Protein AF-A0A0Q1ASJ8-F1 (afdb_monomer_lite)

Sequence (118 aa):
MESNVPVEQTPADLYRRDIDRAFSNTSAAASLVISDLANRNCVNRGRFVQFYENFAVLFFNTCVLKEMYETETGLMDAIELWLHSPFKDNDKERARTGINLFRKWAEALGSKGVHNLE

Foldseek 3Di:
DDDPDPDPQDPLNVLLVVLQVLLVQLVVLLVQQVVCCVPPVAGDVVSLVSNLVSLVVNCVSPCPDPQNVVPVVVLNVQNVCLNPPDDDVHSSVSSVSSSVSSVVVVVSCCVVVSHDDD

Radius of gyration: 16.66 Å; chains: 1; bounding box: 65×20×36 Å

Structure (mmCIF, N/CA/C/O backbone):
data_AF-A0A0Q1ASJ8-F1
#
_entry.id   AF-A0A0Q1ASJ8-F1
#
loop_
_atom_site.group_PDB
_atom_site.id
_atom_site.type_symbol
_atom_site.label_atom_id
_atom_site.label_alt_id
_atom_site.label_comp_id
_atom_site.label_asym_id
_atom_site.label_entity_id
_atom_site.label_seq_id
_atom_site.pdbx_PDB_ins_code
_atom_site.Cartn_x
_atom_site.Cartn_y
_atom_site.Cartn_z
_atom_site.occupancy
_atom_site.B_iso_or_equiv
_atom_site.auth_seq_id
_atom_site.auth_comp_id
_atom_site.auth_asym_id
_atom_site.auth_atom_id
_atom_site.pdbx_PDB_model_num
ATOM 1 N N . MET A 1 1 ? -47.808 -0.207 -4.505 1.00 39.81 1 MET A N 1
ATOM 2 C CA . MET A 1 1 ? -46.728 0.756 -4.794 1.00 39.81 1 MET A CA 1
ATOM 3 C C . MET A 1 1 ? -45.710 0.594 -3.684 1.00 39.81 1 MET A C 1
ATOM 5 O O . MET A 1 1 ? -45.934 1.101 -2.595 1.00 39.81 1 MET A O 1
ATOM 9 N N . GLU A 1 2 ? -44.690 -0.231 -3.911 1.00 42.22 2 GLU A N 1
ATOM 10 C CA . GLU A 1 2 ? -43.586 -0.392 -2.962 1.00 42.22 2 GLU A CA 1
ATOM 11 C C . GLU A 1 2 ? -42.706 0.851 -3.056 1.00 42.22 2 GLU A C 1
ATOM 13 O O . GLU A 1 2 ? -42.242 1.231 -4.131 1.00 42.22 2 GLU A O 1
ATOM 18 N N . SER A 1 3 ? -42.584 1.547 -1.932 1.00 42.34 3 SER A N 1
ATOM 19 C CA . SER A 1 3 ? -41.788 2.758 -1.824 1.00 42.34 3 SER A CA 1
ATOM 20 C C . SER A 1 3 ? -40.311 2.363 -1.853 1.00 42.34 3 SER A C 1
ATOM 22 O O . SER A 1 3 ? -39.792 1.848 -0.866 1.00 42.34 3 SER A O 1
ATOM 24 N N . ASN A 1 4 ? -39.635 2.591 -2.982 1.00 50.31 4 ASN A N 1
ATOM 25 C CA . ASN A 1 4 ? -38.173 2.589 -3.058 1.00 50.31 4 ASN A CA 1
ATOM 26 C C . ASN A 1 4 ? -37.656 3.844 -2.343 1.00 50.31 4 ASN A C 1
ATOM 28 O O . ASN A 1 4 ? -37.309 4.838 -2.980 1.00 50.31 4 ASN A O 1
ATOM 32 N N . VAL A 1 5 ? -37.655 3.822 -1.010 1.00 51.94 5 VAL A N 1
ATOM 33 C CA . VAL A 1 5 ? -36.949 4.835 -0.225 1.00 51.94 5 VAL A CA 1
ATOM 34 C C . VAL A 1 5 ? -35.456 4.525 -0.362 1.00 51.94 5 VAL A C 1
ATOM 36 O O . VAL A 1 5 ? -35.046 3.417 -0.009 1.00 51.94 5 VAL A O 1
ATOM 39 N N . PRO A 1 6 ? -34.634 5.445 -0.899 1.00 53.31 6 PRO A N 1
ATOM 40 C CA . PRO A 1 6 ? -33.192 5.262 -0.906 1.00 53.31 6 PRO A CA 1
ATOM 41 C C . PRO A 1 6 ? -32.744 5.143 0.548 1.00 53.31 6 PRO A C 1
ATOM 43 O O . PRO A 1 6 ? -32.992 6.049 1.339 1.00 53.31 6 PRO A O 1
ATOM 46 N N . VAL A 1 7 ? -32.134 4.015 0.909 1.00 60.44 7 VAL A N 1
ATOM 47 C CA . VAL A 1 7 ? -31.529 3.841 2.232 1.00 60.44 7 VAL A CA 1
ATOM 48 C C . VAL A 1 7 ? -30.521 4.974 2.418 1.00 60.44 7 VAL A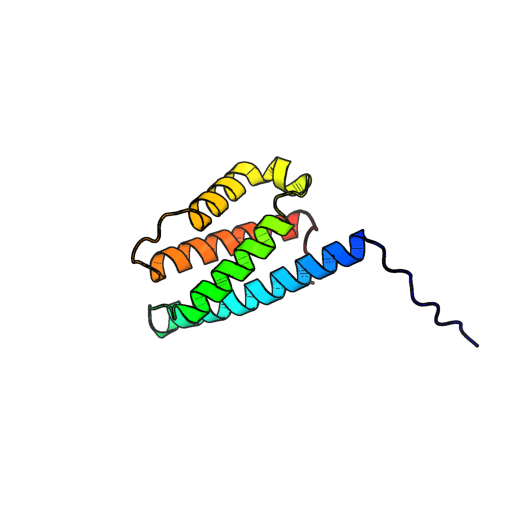 C 1
ATOM 50 O O . VAL A 1 7 ? -29.582 5.096 1.625 1.00 60.44 7 VAL A O 1
ATOM 53 N N . GLU A 1 8 ? -30.754 5.837 3.409 1.00 53.75 8 GLU A N 1
ATOM 54 C CA . GLU A 1 8 ? -29.836 6.921 3.752 1.00 53.75 8 GLU A CA 1
ATOM 55 C C . GLU A 1 8 ? -28.476 6.310 4.095 1.00 53.75 8 GLU A C 1
ATOM 57 O O . GLU A 1 8 ? -28.337 5.539 5.043 1.00 53.75 8 GLU A O 1
ATOM 62 N N . GLN A 1 9 ? -27.478 6.608 3.265 1.00 47.53 9 GLN A N 1
ATOM 63 C CA . GLN A 1 9 ? -26.111 6.151 3.476 1.00 47.53 9 GLN A CA 1
ATOM 64 C C . GLN A 1 9 ? -25.564 6.839 4.720 1.00 47.53 9 GLN A C 1
ATOM 66 O O . GLN A 1 9 ? -25.573 8.070 4.803 1.00 47.53 9 GLN A O 1
ATOM 71 N N . THR A 1 10 ? -25.073 6.061 5.682 1.00 48.38 10 THR A N 1
ATOM 72 C CA . THR A 1 10 ? -24.444 6.650 6.861 1.00 48.38 10 THR A CA 1
ATOM 73 C C . THR A 1 10 ? -23.022 7.117 6.516 1.00 48.38 10 THR A C 1
ATOM 75 O O . THR A 1 10 ? -22.381 6.560 5.619 1.00 48.38 10 THR A O 1
ATOM 78 N N . PRO A 1 11 ? -22.471 8.123 7.217 1.00 56.62 11 PRO A N 1
ATOM 79 C CA . PRO A 1 11 ? -21.091 8.570 7.006 1.00 56.62 11 PRO A CA 1
ATOM 80 C C . PRO A 1 11 ? -20.043 7.450 7.133 1.00 56.62 11 PRO A C 1
ATOM 82 O O . PRO A 1 11 ? -19.024 7.483 6.447 1.00 56.62 11 PRO A O 1
ATOM 85 N N . ALA A 1 12 ? -20.308 6.438 7.966 1.00 61.53 12 ALA A N 1
ATOM 86 C CA . ALA A 1 12 ? -19.451 5.263 8.109 1.00 61.53 12 ALA A CA 1
ATOM 87 C C . ALA A 1 12 ? -19.425 4.397 6.832 1.00 61.53 12 ALA A C 1
ATOM 89 O O . ALA A 1 12 ? -18.365 3.913 6.436 1.00 61.53 12 ALA A O 1
ATOM 90 N N . ASP A 1 13 ? -20.563 4.263 6.141 1.00 60.06 13 ASP A N 1
ATOM 91 C CA . ASP A 1 13 ? -20.663 3.515 4.880 1.00 60.06 13 ASP A CA 1
ATOM 92 C C . ASP A 1 13 ? -19.927 4.218 3.734 1.00 60.06 13 ASP A C 1
ATOM 94 O O . ASP A 1 13 ? -19.310 3.569 2.886 1.00 60.06 13 ASP A O 1
ATOM 98 N N . LEU A 1 14 ? -19.973 5.554 3.713 1.00 56.62 14 LEU A N 1
ATOM 99 C CA . LEU A 1 14 ? -19.221 6.367 2.754 1.00 56.62 14 LEU A CA 1
ATOM 100 C C . LEU A 1 14 ? -17.711 6.173 2.940 1.00 56.62 14 LEU A C 1
ATOM 102 O O . LEU A 1 14 ? -16.998 5.926 1.969 1.00 56.62 14 LEU A O 1
ATOM 106 N N . TYR A 1 15 ? -17.247 6.185 4.190 1.00 75.00 15 TYR A N 1
ATOM 107 C CA . TYR A 1 15 ? -15.837 5.998 4.522 1.00 75.00 15 TYR A CA 1
ATOM 108 C C . TYR A 1 15 ? -15.314 4.612 4.120 1.00 75.00 15 TYR A C 1
ATOM 110 O O . TYR A 1 15 ? -14.240 4.489 3.530 1.00 75.00 15 TYR A O 1
ATOM 118 N N . ARG A 1 16 ? -16.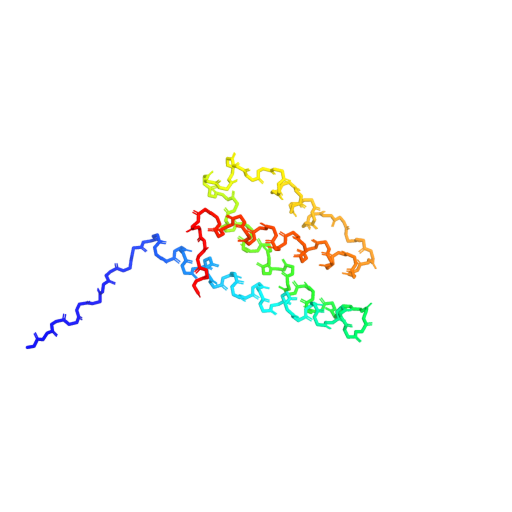110 3.562 4.352 1.00 79.88 16 ARG A N 1
ATOM 119 C CA . ARG A 1 16 ? -15.768 2.197 3.933 1.00 79.88 16 ARG A CA 1
ATOM 120 C C . ARG A 1 16 ? -15.655 2.067 2.414 1.00 79.88 16 ARG A C 1
ATOM 122 O O . ARG A 1 16 ? -14.670 1.526 1.922 1.00 79.88 16 ARG A O 1
ATOM 129 N N . ARG A 1 17 ? -16.603 2.628 1.6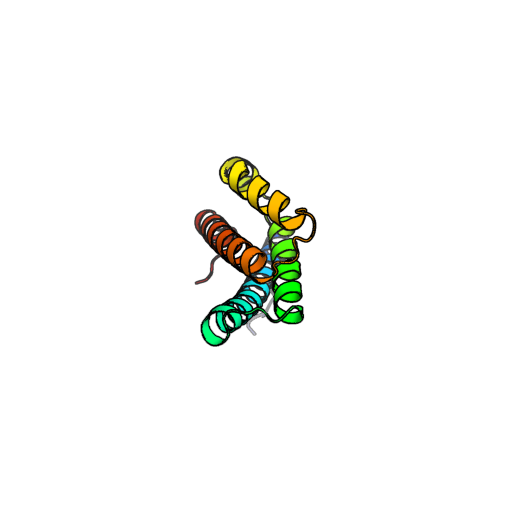55 1.00 83.00 17 ARG A N 1
ATOM 130 C CA . ARG A 1 17 ? -16.538 2.631 0.180 1.00 83.00 17 ARG A CA 1
ATOM 131 C C . ARG A 1 17 ? -15.299 3.340 -0.352 1.00 83.00 17 ARG A C 1
ATOM 133 O O . ARG A 1 17 ? -14.723 2.903 -1.348 1.00 83.00 17 ARG A O 1
ATOM 140 N N . ASP A 1 18 ? -14.892 4.429 0.291 1.00 85.56 18 ASP A N 1
ATOM 141 C CA . ASP A 1 18 ? -13.691 5.162 -0.095 1.00 85.56 18 ASP A CA 1
ATOM 142 C C . ASP A 1 18 ? -12.419 4.339 0.154 1.00 85.56 18 ASP A C 1
ATOM 144 O O . ASP A 1 18 ? -11.533 4.325 -0.708 1.00 85.56 18 ASP A O 1
ATOM 148 N N . ILE A 1 19 ? -12.359 3.600 1.270 1.00 89.31 19 ILE A N 1
ATOM 149 C CA . ILE A 1 19 ? -11.289 2.635 1.566 1.00 89.31 19 ILE A CA 1
ATOM 150 C C . ILE A 1 19 ? -11.278 1.505 0.534 1.00 89.31 19 ILE A C 1
ATOM 152 O O . ILE A 1 19 ? -10.234 1.246 -0.061 1.00 89.31 19 ILE A O 1
ATOM 156 N N . ASP A 1 20 ? -12.422 0.878 0.258 1.00 89.62 20 ASP A N 1
ATOM 157 C CA . ASP A 1 20 ? -12.532 -0.236 -0.695 1.00 89.62 20 ASP A CA 1
ATOM 158 C C . ASP A 1 20 ? -12.119 0.192 -2.114 1.00 89.62 20 ASP A C 1
ATOM 160 O O . ASP A 1 20 ? -11.418 -0.530 -2.837 1.00 89.62 20 ASP A O 1
ATOM 164 N N . ARG A 1 21 ? -12.496 1.412 -2.515 1.00 90.44 21 ARG A N 1
ATOM 165 C CA . ARG A 1 21 ? -12.080 2.014 -3.787 1.00 90.44 21 ARG A CA 1
ATOM 166 C C . ARG A 1 21 ? -10.577 2.286 -3.813 1.00 90.44 21 ARG A C 1
ATOM 168 O O . ARG A 1 21 ? -9.922 1.966 -4.806 1.00 90.44 21 ARG A O 1
ATOM 175 N N . ALA A 1 22 ? -10.020 2.868 -2.749 1.00 91.69 22 ALA A N 1
ATOM 176 C CA . ALA A 1 22 ? -8.581 3.104 -2.643 1.00 91.69 22 ALA A CA 1
ATOM 177 C C . ALA A 1 22 ? -7.800 1.781 -2.693 1.00 91.69 22 ALA A C 1
ATOM 179 O O . ALA A 1 22 ? -6.803 1.678 -3.411 1.00 91.69 22 ALA A O 1
ATOM 180 N N . PHE A 1 23 ? -8.293 0.745 -2.015 1.00 94.69 23 PHE A N 1
ATOM 181 C CA . PHE A 1 23 ? -7.729 -0.598 -2.045 1.00 94.69 23 PHE A CA 1
ATOM 182 C C . PHE A 1 23 ? -7.744 -1.198 -3.453 1.00 94.69 23 PHE A C 1
ATOM 184 O O . PHE A 1 23 ? -6.715 -1.680 -3.933 1.00 94.69 23 PHE A O 1
ATOM 191 N N . SER A 1 24 ? -8.884 -1.124 -4.144 1.00 94.25 24 SER A N 1
ATOM 192 C CA . SER A 1 24 ? -9.044 -1.638 -5.510 1.00 94.25 24 SER A CA 1
ATOM 193 C C . SER A 1 24 ? -8.079 -0.957 -6.485 1.00 94.25 24 SER A C 1
ATOM 195 O O . SER A 1 24 ? -7.367 -1.624 -7.240 1.00 94.25 24 SER A O 1
ATOM 197 N N . ASN A 1 25 ? -7.976 0.374 -6.413 1.00 95.19 25 ASN A N 1
ATOM 198 C CA . ASN A 1 25 ? -7.051 1.159 -7.234 1.00 95.19 25 ASN A CA 1
ATOM 199 C C . ASN A 1 25 ? -5.583 0.823 -6.934 1.00 95.19 25 ASN A C 1
ATOM 201 O O . ASN A 1 25 ? -4.760 0.714 -7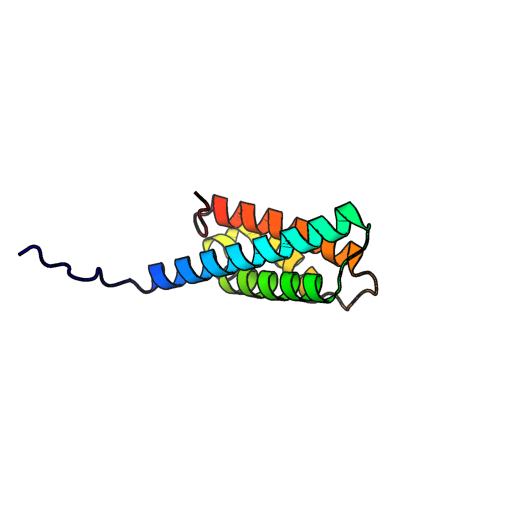.849 1.00 95.19 25 ASN A O 1
ATOM 205 N N . THR A 1 26 ? -5.247 0.639 -5.655 1.00 97.00 26 THR A N 1
ATOM 206 C CA . THR A 1 26 ? -3.895 0.261 -5.223 1.00 97.00 26 THR A CA 1
ATOM 207 C C . THR A 1 26 ? -3.541 -1.139 -5.718 1.00 97.00 26 THR A C 1
ATOM 209 O O . THR A 1 26 ? -2.466 -1.332 -6.281 1.00 97.00 26 THR A O 1
ATOM 212 N N . SER A 1 27 ? -4.463 -2.097 -5.601 1.00 96.50 27 SER A N 1
ATOM 213 C CA . SER A 1 27 ? -4.294 -3.484 -6.055 1.00 96.50 27 SER A CA 1
ATOM 214 C C . SER A 1 27 ? -4.085 -3.589 -7.564 1.00 96.50 27 SER A C 1
ATOM 216 O O . SER A 1 27 ? -3.195 -4.312 -8.027 1.00 96.50 27 SER A O 1
ATOM 218 N N . ALA A 1 28 ? -4.859 -2.831 -8.347 1.00 97.12 28 ALA A N 1
ATOM 219 C CA . ALA A 1 28 ? -4.693 -2.764 -9.795 1.00 97.12 28 ALA A CA 1
ATOM 220 C C . ALA A 1 28 ? -3.310 -2.206 -10.176 1.00 97.12 28 ALA A C 1
ATOM 222 O O . ALA A 1 28 ? -2.601 -2.803 -10.989 1.00 97.12 28 ALA A O 1
ATOM 223 N N . ALA A 1 29 ? -2.882 -1.108 -9.543 1.00 97.31 29 ALA A N 1
ATOM 224 C CA . ALA A 1 29 ? -1.564 -0.523 -9.782 1.00 97.31 29 ALA A CA 1
ATOM 225 C C . ALA A 1 29 ? -0.421 -1.465 -9.352 1.00 97.31 29 ALA A C 1
ATOM 227 O O . ALA A 1 29 ? 0.536 -1.662 -10.104 1.00 97.31 29 ALA A O 1
ATOM 228 N N . ALA A 1 30 ? -0.545 -2.118 -8.191 1.00 97.31 30 ALA A N 1
ATOM 229 C CA . ALA A 1 30 ? 0.416 -3.105 -7.703 1.00 97.31 30 ALA A CA 1
ATOM 230 C C . ALA A 1 30 ? 0.581 -4.270 -8.691 1.00 97.31 30 ALA A C 1
ATOM 232 O O . ALA A 1 30 ? 1.704 -4.680 -8.981 1.00 97.31 30 ALA A O 1
ATOM 233 N N . SER A 1 31 ? -0.522 -4.758 -9.266 1.00 97.50 31 SER A N 1
ATOM 234 C CA . SER A 1 31 ? -0.515 -5.852 -10.247 1.00 97.50 31 SER A CA 1
ATOM 235 C C . SER A 1 31 ? 0.281 -5.502 -11.508 1.00 97.50 31 SER A C 1
ATOM 237 O O . SER A 1 31 ? 1.030 -6.333 -12.026 1.00 97.50 31 SER A O 1
ATOM 239 N N . LEU A 1 32 ? 0.193 -4.252 -11.975 1.00 97.25 32 LEU A N 1
ATOM 240 C CA . LEU A 1 32 ? 0.985 -3.771 -13.110 1.00 97.25 32 LEU A CA 1
ATOM 241 C C . LEU A 1 32 ? 2.484 -3.731 -12.788 1.00 97.25 32 LEU A C 1
ATOM 243 O O . LEU A 1 32 ? 3.297 -4.156 -13.609 1.00 97.25 32 LEU A O 1
ATOM 247 N N . VAL A 1 33 ? 2.853 -3.274 -11.588 1.00 96.88 33 VAL A N 1
ATOM 248 C CA . VAL A 1 33 ? 4.254 -3.247 -11.132 1.00 96.88 33 VAL A CA 1
ATOM 249 C C . VAL A 1 33 ? 4.805 -4.666 -10.954 1.00 96.88 33 VAL A C 1
ATOM 251 O O . VAL A 1 33 ? 5.927 -4.947 -11.374 1.00 96.88 33 VAL A O 1
ATOM 254 N N . ILE A 1 34 ? 4.015 -5.585 -10.389 1.00 96.50 34 ILE A N 1
ATOM 255 C CA . ILE A 1 34 ? 4.368 -7.009 -10.267 1.00 96.50 34 ILE A CA 1
ATOM 256 C C . ILE A 1 34 ? 4.618 -7.614 -11.652 1.00 96.50 34 ILE A C 1
ATOM 258 O O . ILE A 1 34 ? 5.618 -8.304 -11.849 1.00 96.50 34 ILE A O 1
ATOM 262 N N . SER A 1 35 ? 3.751 -7.318 -12.622 1.00 96.62 35 SER A N 1
ATOM 263 C CA . SER A 1 35 ? 3.911 -7.771 -14.005 1.00 96.62 35 SER A CA 1
ATOM 264 C C . SER A 1 35 ? 5.188 -7.223 -14.656 1.00 96.62 35 SER A C 1
ATOM 266 O O . SER A 1 35 ? 5.900 -7.972 -15.328 1.00 96.62 35 SER A O 1
ATOM 268 N N . ASP A 1 36 ? 5.526 -5.948 -14.445 1.00 95.06 36 ASP A N 1
ATOM 269 C CA . ASP A 1 36 ? 6.779 -5.369 -14.952 1.00 95.06 36 ASP A CA 1
ATOM 270 C C . ASP A 1 36 ? 8.005 -6.089 -14.360 1.00 95.06 36 ASP A C 1
ATOM 272 O O . ASP A 1 36 ? 8.904 -6.517 -15.095 1.00 95.06 36 ASP A O 1
ATOM 276 N N . LEU A 1 37 ? 7.999 -6.298 -13.038 1.00 94.19 37 LEU A N 1
ATOM 277 C CA . LEU A 1 37 ? 9.059 -7.001 -12.315 1.00 94.19 37 LEU A CA 1
ATOM 278 C C . LEU A 1 37 ? 9.232 -8.445 -12.797 1.00 94.19 37 LEU A C 1
ATOM 280 O O . LEU A 1 37 ? 10.367 -8.895 -12.945 1.00 94.19 37 LEU A O 1
ATOM 284 N N . ALA A 1 38 ? 8.132 -9.158 -13.045 1.00 93.88 38 ALA A N 1
ATOM 285 C CA . ALA A 1 38 ? 8.156 -10.550 -13.487 1.00 93.88 38 ALA A CA 1
ATOM 286 C C . ALA A 1 38 ? 8.643 -10.698 -14.936 1.00 93.88 38 ALA A C 1
ATOM 288 O O . ALA A 1 38 ? 9.463 -11.565 -15.224 1.00 93.88 38 ALA A O 1
ATOM 289 N N . ASN A 1 39 ? 8.171 -9.838 -15.843 1.00 92.62 39 ASN A N 1
ATOM 290 C CA . ASN A 1 39 ? 8.420 -9.995 -17.278 1.00 92.62 39 ASN A CA 1
ATOM 291 C C . ASN A 1 39 ? 9.741 -9.379 -17.746 1.00 92.62 39 ASN A C 1
ATOM 293 O O . ASN A 1 39 ? 10.334 -9.846 -18.716 1.00 92.62 39 ASN A O 1
ATOM 297 N N . ARG A 1 40 ? 10.176 -8.284 -17.116 1.00 87.62 40 ARG A N 1
ATOM 298 C CA . ARG A 1 40 ? 11.306 -7.475 -17.603 1.00 87.62 40 ARG A CA 1
ATOM 299 C C . ARG A 1 40 ? 12.403 -7.287 -16.562 1.00 87.62 40 ARG A C 1
ATOM 301 O O . ARG A 1 40 ? 13.443 -6.719 -16.883 1.00 87.62 40 ARG A O 1
ATOM 308 N N . ASN A 1 41 ? 12.175 -7.724 -15.318 1.00 88.44 41 ASN A N 1
ATOM 309 C CA . ASN A 1 41 ? 13.042 -7.449 -14.166 1.00 88.44 41 ASN A CA 1
ATOM 310 C C . ASN A 1 41 ? 13.378 -5.950 -14.009 1.00 88.44 41 ASN A C 1
ATOM 312 O O . ASN A 1 41 ? 14.431 -5.573 -13.489 1.00 88.44 41 ASN A O 1
ATOM 316 N N . CYS A 1 42 ? 12.471 -5.094 -14.471 1.00 89.81 42 CYS A N 1
ATOM 317 C CA . CYS A 1 42 ? 12.529 -3.647 -14.367 1.00 89.81 42 CYS A CA 1
ATOM 318 C C . CYS A 1 42 ? 11.144 -3.131 -13.978 1.00 89.81 42 CYS A C 1
ATOM 320 O O . CYS A 1 42 ? 10.189 -3.900 -13.908 1.00 89.81 42 CYS A O 1
ATOM 322 N N . VAL A 1 43 ? 11.039 -1.839 -13.693 1.00 91.12 43 VAL A N 1
ATOM 323 C CA . VAL A 1 43 ? 9.771 -1.217 -13.321 1.00 91.12 43 VAL A CA 1
ATOM 324 C C . VAL A 1 43 ? 9.548 -0.005 -14.206 1.00 91.12 43 VAL A C 1
ATOM 326 O O . VAL A 1 43 ? 10.444 0.828 -14.354 1.00 91.12 43 VAL A O 1
ATOM 329 N N . ASN A 1 44 ? 8.361 0.114 -14.801 1.00 93.69 44 ASN A N 1
ATOM 330 C CA . ASN A 1 44 ? 7.974 1.368 -15.426 1.00 93.69 44 ASN A CA 1
ATOM 331 C C . ASN A 1 44 ? 7.732 2.415 -14.330 1.00 93.69 44 ASN A C 1
ATOM 333 O O . ASN A 1 44 ? 6.839 2.254 -13.497 1.00 93.69 44 ASN A O 1
ATOM 337 N N . ARG A 1 45 ? 8.504 3.506 -14.350 1.00 91.19 45 ARG A N 1
ATOM 338 C CA . ARG A 1 45 ? 8.431 4.549 -13.318 1.00 91.19 45 ARG A CA 1
ATOM 339 C C . ARG A 1 45 ? 7.032 5.152 -13.169 1.00 91.19 45 ARG A C 1
ATOM 341 O O . ARG A 1 45 ? 6.609 5.380 -12.047 1.00 91.19 45 ARG A O 1
ATOM 348 N N . GLY A 1 46 ? 6.295 5.355 -14.263 1.00 94.06 46 GLY A N 1
ATOM 349 C CA . GLY A 1 46 ? 4.923 5.873 -14.205 1.00 94.06 46 GLY A CA 1
ATOM 350 C C . GLY A 1 46 ? 3.973 4.931 -13.464 1.00 94.06 46 GLY A C 1
ATOM 351 O O . GLY A 1 46 ? 3.235 5.363 -12.584 1.00 94.06 46 GLY A O 1
ATOM 352 N N . ARG A 1 47 ? 4.053 3.624 -13.746 1.00 94.69 47 ARG A N 1
ATOM 353 C CA . ARG A 1 47 ? 3.271 2.598 -13.028 1.00 94.69 47 ARG A CA 1
ATOM 354 C C . ARG A 1 47 ? 3.664 2.496 -11.556 1.00 94.69 47 ARG A C 1
ATOM 356 O O . ARG A 1 47 ? 2.801 2.316 -10.704 1.00 94.69 47 ARG A O 1
ATOM 363 N N . PHE A 1 48 ? 4.954 2.636 -11.250 1.00 94.50 48 PHE A N 1
ATOM 364 C CA . PHE A 1 48 ? 5.424 2.651 -9.868 1.00 94.50 48 PHE A CA 1
ATOM 365 C C . PHE A 1 48 ? 4.941 3.871 -9.089 1.00 94.50 48 PHE A C 1
ATOM 367 O O . PHE A 1 48 ? 4.457 3.703 -7.976 1.00 94.50 48 PHE A O 1
ATOM 374 N N . VAL A 1 49 ? 5.032 5.070 -9.670 1.00 94.06 49 VAL A N 1
ATOM 375 C CA . VAL A 1 49 ? 4.514 6.302 -9.056 1.00 94.06 49 VAL A CA 1
ATOM 376 C C . VAL A 1 49 ? 3.018 6.167 -8.783 1.00 94.06 49 VAL A C 1
ATOM 378 O O . VAL A 1 49 ? 2.587 6.439 -7.671 1.00 94.06 49 VAL A O 1
ATOM 381 N N . GLN A 1 50 ? 2.250 5.626 -9.731 1.00 95.94 50 GLN A N 1
ATOM 382 C CA . GLN A 1 50 ? 0.822 5.381 -9.527 1.00 95.94 50 GLN A CA 1
ATOM 383 C C . GLN A 1 50 ? 0.548 4.406 -8.368 1.00 95.94 50 GLN A C 1
ATOM 385 O O . GLN A 1 50 ? -0.331 4.652 -7.545 1.00 95.94 50 GLN A O 1
ATOM 390 N N . PHE A 1 51 ? 1.297 3.301 -8.277 1.00 97.31 51 PHE A N 1
ATOM 391 C CA . PHE A 1 51 ? 1.195 2.382 -7.139 1.00 97.31 51 PHE A CA 1
ATOM 392 C C . PHE A 1 51 ? 1.555 3.073 -5.818 1.00 97.31 51 PHE A C 1
ATOM 394 O O . PHE A 1 51 ? 0.833 2.923 -4.836 1.00 97.31 51 PHE A O 1
ATOM 401 N N . TYR A 1 52 ? 2.644 3.839 -5.806 1.00 95.50 52 TYR A N 1
ATOM 402 C CA . TYR A 1 52 ? 3.119 4.582 -4.645 1.00 95.50 52 TYR A CA 1
ATOM 403 C C . TYR A 1 52 ? 2.064 5.567 -4.128 1.00 95.50 52 TYR A C 1
ATOM 405 O O . TYR A 1 52 ? 1.746 5.552 -2.942 1.00 95.50 52 TYR A O 1
ATOM 413 N N . GLU A 1 53 ? 1.494 6.385 -5.012 1.00 95.88 53 GLU A N 1
ATOM 414 C CA . GLU A 1 53 ? 0.485 7.388 -4.660 1.00 95.88 53 GLU A CA 1
ATOM 415 C C . GLU A 1 53 ? -0.797 6.732 -4.142 1.00 95.88 53 GLU A C 1
ATOM 417 O O . GLU A 1 53 ? -1.308 7.121 -3.092 1.00 95.88 53 GLU A O 1
ATOM 422 N N . ASN A 1 54 ? -1.275 5.685 -4.822 1.00 97.19 54 ASN A N 1
ATOM 423 C CA . ASN A 1 54 ? -2.457 4.946 -4.383 1.00 97.19 54 ASN A CA 1
ATOM 424 C C . ASN A 1 54 ? -2.239 4.296 -3.009 1.00 97.19 54 ASN A C 1
ATOM 426 O O . ASN A 1 54 ? -3.101 4.401 -2.135 1.00 97.19 54 ASN A O 1
ATOM 430 N N . PHE A 1 55 ? -1.074 3.674 -2.794 1.00 97.62 55 PHE A N 1
ATOM 431 C CA . PHE A 1 55 ? -0.763 3.043 -1.516 1.00 97.62 55 PHE A CA 1
ATOM 432 C C . PHE A 1 55 ? -0.631 4.079 -0.392 1.00 97.62 55 PHE A C 1
ATOM 434 O O . PHE A 1 55 ? -1.151 3.849 0.696 1.00 97.62 55 PHE A O 1
ATOM 441 N N . ALA A 1 56 ? -0.029 5.244 -0.655 1.00 96.44 56 ALA A N 1
ATOM 442 C CA . ALA A 1 56 ? 0.033 6.336 0.313 1.00 96.44 56 ALA A CA 1
ATOM 443 C C . ALA A 1 56 ? -1.371 6.813 0.723 1.00 96.44 56 ALA A C 1
ATOM 445 O O . ALA A 1 56 ? -1.653 6.933 1.913 1.00 96.44 56 ALA A O 1
ATOM 446 N N . VAL A 1 57 ? -2.273 7.026 -0.241 1.00 95.06 57 VAL A N 1
ATOM 447 C CA . VAL A 1 57 ? -3.664 7.424 0.039 1.00 95.06 57 VAL A CA 1
ATOM 448 C C . VAL A 1 57 ? -4.381 6.374 0.885 1.00 95.06 57 VAL A C 1
ATOM 450 O O . VAL A 1 57 ? -4.990 6.716 1.896 1.00 95.06 57 VAL A O 1
ATOM 453 N N . LEU A 1 58 ? -4.291 5.095 0.507 1.00 95.44 58 LEU A N 1
ATOM 454 C CA . LEU A 1 58 ? -4.890 4.007 1.282 1.00 95.44 58 LEU A CA 1
ATOM 455 C C . LEU A 1 58 ? -4.340 3.971 2.711 1.00 95.44 58 LEU A C 1
ATOM 457 O O . LEU A 1 58 ? -5.114 3.857 3.660 1.00 95.44 58 LEU A O 1
ATOM 461 N N . PHE A 1 59 ? -3.019 4.072 2.862 1.00 96.12 59 PHE A N 1
ATOM 462 C CA . PHE A 1 59 ? -2.358 4.062 4.160 1.00 96.12 59 PHE A CA 1
ATOM 463 C C . PHE A 1 59 ? -2.855 5.206 5.045 1.00 96.12 59 PHE A C 1
ATOM 465 O O . PHE A 1 59 ? -3.373 4.938 6.122 1.00 96.12 59 PHE A O 1
ATOM 472 N N . PHE A 1 60 ? -2.805 6.457 4.582 1.00 93.31 60 PHE A N 1
ATOM 473 C CA . PHE A 1 60 ? -3.240 7.601 5.392 1.00 93.31 60 PHE A CA 1
ATOM 474 C C . PHE A 1 60 ? -4.742 7.598 5.698 1.00 93.31 60 PHE A C 1
ATOM 476 O O . PHE A 1 60 ? -5.151 8.052 6.765 1.00 93.31 60 PHE A O 1
ATOM 483 N N . ASN A 1 61 ? -5.564 7.023 4.816 1.00 90.88 61 ASN A N 1
ATOM 484 C CA . ASN A 1 61 ? -6.989 6.829 5.081 1.00 90.88 61 ASN A CA 1
ATOM 485 C C . ASN A 1 61 ? -7.272 5.737 6.119 1.00 90.88 61 ASN A C 1
ATOM 487 O O . ASN A 1 61 ? -8.399 5.639 6.577 1.00 90.88 61 ASN A O 1
ATOM 491 N N . THR A 1 62 ? -6.312 4.879 6.463 1.00 92.56 62 THR A N 1
ATOM 492 C CA . THR A 1 62 ? -6.576 3.709 7.319 1.00 92.56 62 THR A CA 1
ATOM 493 C C . THR A 1 62 ? -5.703 3.654 8.565 1.00 92.56 62 THR A C 1
ATOM 495 O O . THR A 1 62 ? -6.115 3.074 9.564 1.00 92.56 62 THR A O 1
ATOM 498 N N . CYS A 1 63 ? -4.535 4.296 8.566 1.00 92.19 63 CYS A N 1
ATOM 499 C CA . CYS A 1 63 ? -3.600 4.272 9.688 1.00 92.19 63 CYS A CA 1
ATOM 500 C C . CYS A 1 63 ? -4.102 5.045 10.918 1.00 92.19 63 CYS A C 1
ATOM 502 O O . CYS A 1 63 ? -3.666 4.783 12.034 1.00 92.19 63 CYS A O 1
ATOM 504 N N . VAL A 1 64 ? -5.050 5.965 10.722 1.00 89.00 64 VAL A N 1
ATOM 505 C CA . VAL A 1 64 ? -5.694 6.741 11.794 1.00 89.00 64 VAL A CA 1
ATOM 506 C C . VAL A 1 64 ? -6.809 5.976 12.510 1.00 89.00 64 VAL A C 1
ATOM 508 O O . VAL A 1 64 ? -7.335 6.452 13.517 1.00 89.00 64 VAL A O 1
ATOM 511 N N . LEU A 1 65 ? -7.203 4.811 11.989 1.00 88.81 65 LEU A N 1
ATOM 512 C CA . LEU A 1 65 ? -8.221 3.976 12.613 1.00 88.81 65 LEU A CA 1
ATOM 513 C C . LEU A 1 65 ? -7.674 3.369 13.898 1.00 88.81 65 LEU A C 1
ATOM 515 O O . LEU A 1 65 ? -6.554 2.857 13.923 1.00 88.81 65 LEU A O 1
ATOM 519 N N . LYS A 1 66 ? -8.482 3.409 14.960 1.00 86.81 66 LYS A N 1
ATOM 520 C CA . LYS A 1 66 ? -8.077 2.997 16.307 1.00 86.81 66 LYS A CA 1
ATOM 521 C C . LYS A 1 66 ? -7.504 1.579 16.316 1.00 86.81 66 LYS A C 1
ATOM 523 O O . LYS A 1 66 ? -6.442 1.345 16.882 1.00 86.81 66 LYS A O 1
ATOM 528 N N . GLU A 1 67 ? -8.179 0.656 15.641 1.00 86.44 67 GLU A N 1
ATOM 529 C CA . GLU A 1 67 ? -7.808 -0.754 15.556 1.00 86.44 67 GLU A CA 1
ATOM 530 C C . GLU A 1 67 ? -6.458 -0.962 14.865 1.00 86.44 67 GLU A C 1
ATOM 532 O O . GLU A 1 67 ? -5.731 -1.884 15.223 1.00 86.44 67 GLU A O 1
ATOM 537 N N . MET A 1 68 ? -6.122 -0.110 13.892 1.00 90.19 68 MET A N 1
ATOM 538 C CA . MET A 1 68 ? -4.843 -0.159 13.181 1.00 90.19 68 MET A CA 1
ATOM 539 C C . MET A 1 68 ? -3.738 0.475 14.023 1.00 90.19 68 MET A C 1
ATOM 541 O O . MET A 1 68 ? -2.685 -0.128 14.222 1.00 90.19 68 MET A O 1
ATOM 545 N N . TYR A 1 69 ? -4.006 1.662 14.567 1.00 84.81 69 TYR A N 1
ATOM 546 C CA . TYR A 1 69 ? -3.065 2.423 15.381 1.00 84.81 69 TYR A CA 1
ATOM 547 C C . TYR A 1 69 ? -2.613 1.657 16.630 1.00 84.81 69 TYR A C 1
ATOM 549 O O . TYR A 1 69 ? -1.447 1.719 17.008 1.00 84.81 69 TYR A O 1
ATOM 557 N N . GLU A 1 70 ? -3.515 0.908 17.267 1.00 86.75 70 GLU A N 1
ATOM 558 C CA . GLU A 1 70 ? -3.208 0.185 18.504 1.00 86.75 70 GLU A CA 1
ATOM 559 C C . GLU A 1 70 ? -2.465 -1.142 18.273 1.00 86.75 70 GLU A C 1
ATOM 561 O O . GLU A 1 70 ? -1.756 -1.588 19.176 1.00 86.75 70 GLU A O 1
ATOM 566 N N . THR A 1 71 ? -2.597 -1.784 17.100 1.00 87.88 71 THR A N 1
ATOM 567 C CA . THR A 1 71 ? -2.026 -3.130 16.876 1.00 87.88 71 THR A CA 1
ATOM 568 C C . THR A 1 71 ? -0.951 -3.222 15.800 1.00 87.88 71 THR A C 1
ATOM 570 O O . THR A 1 71 ? -0.155 -4.155 15.849 1.00 87.88 71 THR A O 1
ATOM 573 N N . GLU A 1 72 ? -0.879 -2.274 14.863 1.00 93.81 72 GLU A N 1
ATOM 574 C CA . GLU A 1 72 ? -0.010 -2.362 13.677 1.00 93.81 72 GLU A CA 1
ATOM 575 C C . GLU A 1 72 ? 1.127 -1.325 13.660 1.00 93.81 72 GLU A C 1
ATOM 577 O O . GLU A 1 72 ? 1.702 -1.054 12.606 1.00 93.81 72 GLU A O 1
ATOM 582 N N . THR A 1 73 ? 1.495 -0.758 14.813 1.00 92.31 73 THR A N 1
ATOM 583 C CA . THR A 1 73 ? 2.497 0.324 14.935 1.00 92.31 73 THR A CA 1
ATOM 584 C C . THR A 1 73 ? 3.809 0.034 14.201 1.00 92.31 73 THR A C 1
ATOM 586 O O . THR A 1 73 ? 4.254 0.837 13.388 1.00 92.31 73 THR A O 1
ATOM 589 N N . GLY A 1 74 ? 4.397 -1.152 14.388 1.00 94.69 74 GLY A N 1
ATOM 590 C CA . GLY A 1 74 ? 5.650 -1.514 13.713 1.00 94.69 74 GLY A CA 1
ATOM 591 C C . GLY A 1 74 ? 5.525 -1.642 12.188 1.00 94.69 74 GLY A C 1
ATOM 592 O O . GLY A 1 74 ? 6.494 -1.418 11.460 1.00 94.69 74 GLY A O 1
ATOM 593 N N . LEU A 1 75 ? 4.339 -1.993 11.681 1.00 96.88 75 LEU A N 1
ATOM 594 C CA . LEU A 1 75 ? 4.067 -2.011 10.244 1.00 96.88 75 LEU A CA 1
ATOM 595 C C . LEU A 1 75 ? 3.848 -0.589 9.710 1.00 96.88 75 LEU A C 1
ATOM 597 O O . LEU A 1 75 ? 4.345 -0.279 8.628 1.00 96.88 75 LEU A O 1
ATOM 601 N N . MET A 1 76 ? 3.170 0.273 10.474 1.00 96.38 76 MET A N 1
ATOM 602 C CA . MET A 1 76 ? 3.003 1.694 10.154 1.00 96.38 76 MET A CA 1
ATOM 603 C C . MET A 1 76 ? 4.357 2.396 10.027 1.00 96.38 76 MET A C 1
ATOM 605 O O . MET A 1 76 ? 4.624 2.987 8.983 1.00 96.38 76 MET A O 1
ATOM 609 N N . ASP A 1 77 ? 5.250 2.222 11.004 1.00 95.62 77 ASP A N 1
A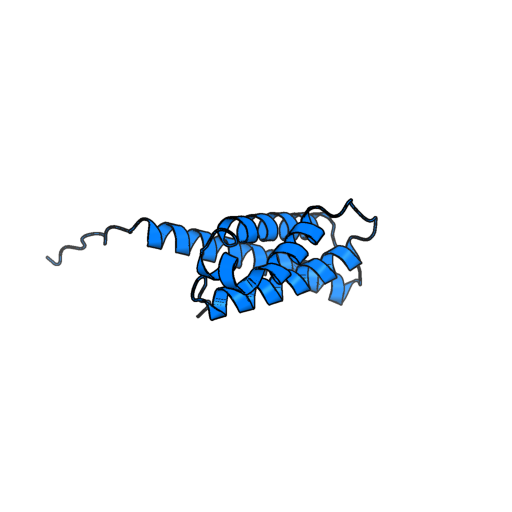TOM 610 C CA . ASP A 1 77 ? 6.605 2.789 10.977 1.00 95.62 77 ASP A CA 1
ATOM 611 C C . ASP A 1 77 ? 7.384 2.348 9.726 1.00 95.62 77 ASP A C 1
ATOM 613 O O . ASP A 1 77 ? 8.079 3.137 9.082 1.00 95.62 77 ASP A O 1
ATOM 617 N N . ALA A 1 78 ? 7.256 1.074 9.338 1.00 95.94 78 ALA A N 1
ATOM 618 C CA . ALA A 1 78 ? 7.916 0.540 8.151 1.00 95.94 78 ALA A CA 1
ATOM 619 C C . ALA A 1 78 ? 7.356 1.132 6.844 1.00 95.94 78 ALA A C 1
ATOM 621 O O . ALA A 1 78 ? 8.117 1.359 5.896 1.00 95.94 78 ALA A O 1
ATOM 622 N N . ILE A 1 79 ? 6.044 1.378 6.782 1.00 96.81 79 ILE A N 1
ATOM 623 C CA . ILE A 1 79 ? 5.390 2.023 5.638 1.00 96.81 79 ILE A CA 1
ATOM 624 C C . ILE A 1 79 ? 5.795 3.494 5.557 1.00 96.81 79 ILE A C 1
ATOM 626 O O . ILE A 1 79 ? 6.226 3.936 4.491 1.00 96.81 79 ILE A O 1
ATOM 630 N N . GLU A 1 80 ? 5.741 4.232 6.664 1.00 94.75 80 GLU A N 1
ATOM 631 C CA . GLU A 1 80 ? 6.163 5.635 6.720 1.00 94.75 80 GLU A CA 1
ATOM 632 C C . GLU A 1 80 ? 7.627 5.792 6.316 1.00 94.75 80 GLU A C 1
ATOM 634 O O . GLU A 1 80 ? 7.955 6.629 5.471 1.00 94.75 80 GLU A O 1
ATOM 639 N N . LEU A 1 81 ? 8.510 4.927 6.823 1.00 94.00 81 LEU A N 1
ATOM 640 C CA . LEU A 1 81 ? 9.913 4.926 6.427 1.00 94.00 81 LEU A CA 1
ATOM 641 C C . LEU A 1 81 ? 10.080 4.690 4.921 1.00 94.00 81 LEU A C 1
ATOM 643 O O . LEU A 1 81 ? 10.938 5.312 4.300 1.00 94.00 81 LEU A O 1
ATOM 647 N N . TRP A 1 82 ? 9.285 3.806 4.316 1.00 94.56 82 TRP A N 1
ATOM 648 C CA . TRP A 1 82 ? 9.334 3.548 2.874 1.00 94.56 82 TRP A CA 1
ATOM 649 C C . TRP A 1 82 ? 8.797 4.722 2.037 1.00 94.56 82 TRP A C 1
ATOM 651 O O . TRP A 1 82 ? 9.377 5.041 0.988 1.00 94.56 82 TRP A O 1
ATOM 661 N N . LEU A 1 83 ? 7.736 5.387 2.507 1.00 93.62 83 LEU A N 1
ATOM 662 C CA . LEU A 1 83 ? 7.163 6.582 1.881 1.00 93.62 83 LEU A CA 1
ATOM 663 C C . LEU A 1 83 ? 8.154 7.752 1.916 1.00 93.62 83 LEU A C 1
ATOM 665 O O . LEU A 1 83 ? 8.429 8.370 0.888 1.00 93.62 83 LEU A O 1
ATOM 669 N N . HIS A 1 84 ? 8.755 8.000 3.078 1.00 89.69 84 HIS A N 1
ATOM 670 C CA . HIS A 1 84 ? 9.657 9.128 3.312 1.00 89.69 84 HIS A CA 1
ATOM 671 C C . HIS A 1 84 ? 11.130 8.828 3.022 1.00 89.69 84 HIS A C 1
ATOM 673 O O . HIS A 1 84 ? 11.966 9.729 3.122 1.00 89.69 84 HIS A O 1
ATOM 679 N N . SER A 1 85 ? 11.471 7.589 2.650 1.00 83.12 85 SER A N 1
ATOM 680 C CA . SER A 1 85 ? 12.844 7.236 2.296 1.00 83.12 85 SER A CA 1
ATOM 681 C C . SER A 1 85 ? 13.322 8.144 1.160 1.00 83.12 85 SER A C 1
ATOM 683 O O . SER A 1 85 ? 12.629 8.232 0.137 1.00 83.12 85 SER A O 1
ATOM 685 N N . PRO A 1 86 ? 14.491 8.802 1.292 1.00 69.50 86 PRO A N 1
ATOM 686 C CA . PRO A 1 86 ? 15.053 9.578 0.196 1.00 69.50 86 PRO A CA 1
ATOM 687 C C . PRO A 1 86 ? 15.148 8.674 -1.029 1.00 69.50 86 PRO A C 1
ATOM 689 O O . PRO A 1 86 ? 15.507 7.502 -0.893 1.00 69.50 86 PRO A O 1
ATOM 692 N N . PHE A 1 87 ? 14.776 9.202 -2.200 1.00 61.88 87 PHE A N 1
ATOM 693 C CA . PHE A 1 87 ? 14.745 8.460 -3.459 1.00 61.88 87 PHE A CA 1
ATOM 694 C C . PHE A 1 87 ? 16.096 7.775 -3.688 1.00 61.88 87 PHE A C 1
ATOM 696 O O . PHE A 1 87 ? 17.036 8.381 -4.190 1.00 61.88 87 PHE A O 1
ATOM 703 N N . LYS A 1 88 ? 16.212 6.508 -3.289 1.00 58.53 88 LYS A N 1
ATOM 704 C CA . LYS A 1 88 ? 17.319 5.666 -3.718 1.00 58.53 88 LYS A CA 1
ATOM 705 C C . LYS A 1 88 ? 17.091 5.408 -5.199 1.00 58.53 88 LYS A C 1
ATOM 707 O O . LYS A 1 88 ? 15.968 5.079 -5.579 1.00 58.53 88 LYS A O 1
ATOM 712 N N . ASP A 1 89 ? 18.140 5.500 -6.010 1.00 61.94 89 ASP A N 1
ATOM 713 C CA . ASP A 1 89 ? 18.113 5.349 -7.478 1.00 61.94 89 ASP A CA 1
ATO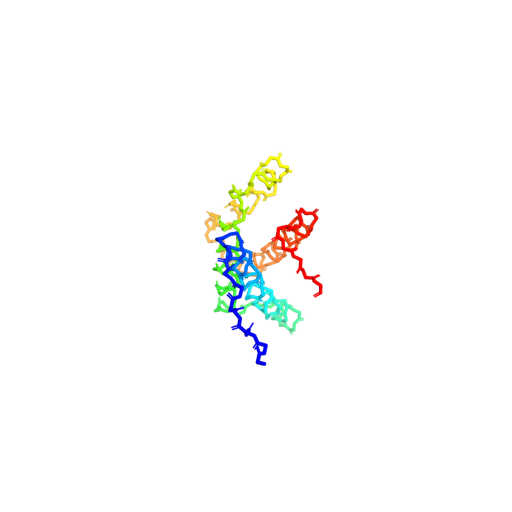M 714 C C . ASP A 1 89 ? 17.689 3.945 -7.978 1.00 61.94 89 ASP A C 1
ATOM 716 O O . ASP A 1 89 ? 17.931 3.568 -9.123 1.00 61.94 89 ASP A O 1
ATOM 720 N N . ASN A 1 90 ? 17.054 3.134 -7.128 1.00 84.62 90 ASN A N 1
ATOM 721 C CA . ASN A 1 90 ? 16.655 1.765 -7.402 1.00 84.62 90 ASN A CA 1
ATOM 722 C C . ASN A 1 90 ? 15.138 1.579 -7.245 1.00 84.62 90 ASN A C 1
ATOM 724 O O . ASN A 1 90 ? 14.655 0.971 -6.284 1.00 84.62 90 ASN A O 1
ATOM 728 N N . ASP A 1 91 ? 14.387 2.057 -8.242 1.00 86.81 91 ASP A N 1
ATOM 729 C CA . ASP A 1 91 ? 12.926 1.897 -8.332 1.00 86.81 91 ASP A CA 1
ATOM 730 C C . ASP A 1 91 ? 12.490 0.424 -8.225 1.00 86.81 91 ASP A C 1
ATOM 732 O O . ASP A 1 91 ? 11.429 0.122 -7.685 1.00 86.81 91 ASP A O 1
ATOM 736 N N . LYS A 1 92 ? 13.325 -0.523 -8.673 1.00 91.00 92 LYS A N 1
ATOM 737 C CA . LYS A 1 92 ? 13.035 -1.962 -8.597 1.00 91.00 92 LYS A CA 1
ATOM 738 C C . LYS A 1 92 ? 12.977 -2.468 -7.159 1.00 91.00 92 LYS A C 1
ATOM 740 O O . LYS A 1 92 ? 12.043 -3.176 -6.787 1.00 91.00 92 LYS A O 1
ATOM 745 N N . GLU A 1 93 ? 13.992 -2.158 -6.363 1.00 91.38 93 GLU A N 1
ATOM 746 C CA . GLU A 1 93 ? 14.042 -2.580 -4.961 1.00 91.38 93 GLU A CA 1
ATOM 747 C C . GLU A 1 93 ? 12.974 -1.857 -4.143 1.00 91.38 93 GLU A C 1
ATOM 749 O O . GLU A 1 93 ? 12.251 -2.490 -3.374 1.00 91.38 93 GLU A O 1
ATOM 754 N N . ARG A 1 94 ? 12.781 -0.559 -4.407 1.00 91.94 94 ARG A N 1
ATOM 755 C CA . ARG A 1 94 ? 11.719 0.226 -3.777 1.00 91.94 94 ARG A CA 1
ATOM 756 C C . ARG A 1 94 ? 10.331 -0.338 -4.087 1.00 91.94 94 ARG A C 1
ATOM 758 O O . ARG A 1 94 ? 9.524 -0.460 -3.169 1.00 91.94 94 ARG A O 1
ATOM 765 N N . ALA A 1 95 ? 10.075 -0.743 -5.331 1.00 94.12 95 ALA A N 1
ATOM 766 C CA . ALA A 1 95 ? 8.833 -1.398 -5.730 1.00 94.12 95 ALA A CA 1
ATOM 767 C C . ALA A 1 95 ? 8.623 -2.738 -5.015 1.00 94.12 95 ALA A C 1
ATOM 769 O O . ALA A 1 95 ? 7.535 -2.984 -4.501 1.00 94.12 95 ALA A O 1
ATOM 770 N N . ARG A 1 96 ? 9.654 -3.591 -4.924 1.00 94.94 96 ARG A N 1
ATOM 771 C CA . ARG A 1 96 ? 9.564 -4.877 -4.205 1.00 94.94 96 ARG A CA 1
ATOM 772 C C . ARG A 1 96 ? 9.221 -4.684 -2.730 1.00 94.94 96 ARG A C 1
ATOM 774 O O . ARG A 1 96 ? 8.328 -5.361 -2.223 1.00 94.94 96 ARG A O 1
ATOM 781 N N . THR A 1 97 ? 9.897 -3.750 -2.065 1.00 95.25 97 THR A N 1
ATOM 782 C CA . THR A 1 97 ? 9.612 -3.404 -0.668 1.00 95.25 97 THR A CA 1
ATOM 783 C C . THR A 1 97 ? 8.188 -2.878 -0.520 1.00 95.25 97 THR A C 1
ATOM 785 O O . THR A 1 97 ? 7.450 -3.375 0.326 1.00 95.25 97 THR A O 1
ATOM 788 N N . GLY A 1 98 ? 7.768 -1.957 -1.391 1.00 96.06 98 GLY A N 1
ATOM 789 C CA . GLY A 1 98 ? 6.418 -1.397 -1.382 1.00 96.06 98 GLY A CA 1
ATOM 790 C C . GLY A 1 98 ? 5.328 -2.448 -1.573 1.00 96.06 98 GLY A C 1
ATOM 791 O O . GLY A 1 98 ? 4.375 -2.478 -0.807 1.00 96.06 98 GLY A O 1
ATOM 792 N N . ILE A 1 99 ? 5.486 -3.366 -2.533 1.00 97.38 99 ILE A N 1
ATOM 793 C CA . ILE A 1 99 ? 4.536 -4.469 -2.767 1.00 97.38 99 ILE A CA 1
ATOM 794 C C . ILE A 1 99 ? 4.428 -5.377 -1.537 1.00 97.38 99 ILE A C 1
ATOM 796 O O . ILE A 1 99 ? 3.332 -5.802 -1.175 1.00 97.38 99 ILE A O 1
ATOM 800 N N . ASN A 1 100 ? 5.554 -5.682 -0.885 1.00 97.44 100 ASN A N 1
ATOM 801 C CA . ASN A 1 100 ? 5.553 -6.502 0.324 1.00 97.44 100 ASN A CA 1
ATOM 802 C C . ASN A 1 100 ? 4.834 -5.802 1.487 1.00 97.44 100 ASN A C 1
ATOM 804 O O . ASN A 1 100 ? 4.036 -6.423 2.184 1.00 97.44 100 ASN A O 1
ATOM 808 N N . LEU A 1 101 ? 5.093 -4.506 1.677 1.00 98.00 101 LEU A N 1
ATOM 809 C CA . LEU A 1 101 ? 4.412 -3.692 2.682 1.00 98.00 101 LEU A CA 1
ATOM 810 C C . LEU A 1 101 ? 2.912 -3.580 2.395 1.00 98.00 101 LEU A C 1
ATOM 812 O O . LEU A 1 101 ? 2.112 -3.763 3.305 1.00 98.00 101 LEU A O 1
ATOM 816 N N . PHE A 1 102 ? 2.529 -3.371 1.134 1.00 97.94 102 PHE A N 1
ATOM 817 C CA . PHE A 1 102 ? 1.129 -3.324 0.721 1.00 97.94 102 PHE A CA 1
ATOM 818 C C . PHE A 1 102 ? 0.400 -4.634 1.023 1.00 97.94 102 PHE A C 1
ATOM 820 O O . PHE A 1 102 ? -0.695 -4.597 1.572 1.00 97.94 102 PHE A O 1
ATOM 827 N N . ARG A 1 103 ? 1.015 -5.791 0.747 1.00 97.00 103 ARG A N 1
ATOM 828 C CA . ARG A 1 103 ? 0.423 -7.093 1.091 1.00 97.00 103 ARG A CA 1
ATOM 829 C C . ARG A 1 103 ? 0.174 -7.227 2.595 1.00 97.00 103 ARG A C 1
ATOM 831 O O . ARG A 1 103 ? -0.923 -7.595 2.990 1.00 97.00 103 ARG A O 1
ATOM 838 N N . LYS A 1 104 ? 1.168 -6.893 3.421 1.00 96.88 104 LYS A N 1
ATOM 839 C CA . LYS A 1 104 ? 1.030 -6.942 4.885 1.00 96.88 104 LYS A CA 1
ATOM 840 C C . LYS A 1 104 ? -0.054 -5.993 5.387 1.00 96.88 104 LYS A C 1
ATOM 842 O O . LYS A 1 104 ? -0.844 -6.363 6.246 1.00 96.88 104 LYS A O 1
ATOM 847 N N . TRP A 1 105 ? -0.114 -4.784 4.827 1.00 96.19 105 TRP A N 1
ATOM 848 C CA . TRP A 1 105 ? -1.154 -3.818 5.168 1.00 96.19 105 TRP A CA 1
ATOM 849 C C . TRP A 1 105 ? -2.540 -4.330 4.770 1.00 96.19 105 TRP A C 1
ATOM 851 O O . TRP A 1 105 ? -3.470 -4.253 5.561 1.00 96.19 105 TRP A O 1
ATOM 861 N N . ALA A 1 106 ? -2.673 -4.923 3.583 1.00 93.94 106 ALA A N 1
ATOM 862 C CA . ALA A 1 106 ? -3.914 -5.530 3.119 1.00 93.94 106 ALA A CA 1
ATOM 863 C C . ALA A 1 106 ? -4.408 -6.658 4.038 1.00 93.94 106 ALA A C 1
ATOM 865 O O . ALA A 1 106 ? -5.586 -6.693 4.385 1.00 93.94 106 ALA A O 1
ATOM 866 N N . GLU A 1 107 ? -3.508 -7.548 4.461 1.00 93.88 107 GLU A N 1
ATOM 867 C CA . GLU A 1 107 ? -3.811 -8.614 5.423 1.00 93.88 107 GLU A CA 1
ATOM 868 C C . GLU A 1 107 ? -4.281 -8.038 6.767 1.00 93.88 107 GLU A C 1
ATOM 870 O O . GLU A 1 107 ? -5.281 -8.502 7.320 1.00 93.88 107 GLU A O 1
ATOM 875 N N . ALA A 1 108 ? -3.617 -6.987 7.260 1.00 93.06 108 ALA A N 1
ATOM 876 C CA . ALA A 1 108 ? -4.017 -6.302 8.483 1.00 93.06 108 ALA A CA 1
ATOM 877 C C . ALA A 1 108 ? -5.421 -5.687 8.352 1.00 93.06 108 ALA A C 1
ATOM 879 O O . ALA A 1 108 ? -6.293 -6.006 9.161 1.00 93.06 108 ALA A O 1
ATOM 880 N N . LEU A 1 109 ? -5.685 -4.906 7.296 1.00 91.62 109 LEU A N 1
ATOM 881 C CA . LEU A 1 109 ? -7.004 -4.310 7.034 1.00 91.62 109 LEU A CA 1
ATOM 882 C C . LEU A 1 109 ? -8.119 -5.366 6.955 1.00 91.62 109 LEU A C 1
ATOM 884 O O . LEU A 1 109 ? -9.198 -5.155 7.513 1.00 91.62 109 LEU A O 1
ATOM 888 N N . GLY A 1 110 ? -7.840 -6.504 6.309 1.00 89.81 110 GLY A N 1
ATOM 889 C CA . GLY A 1 110 ? -8.756 -7.642 6.230 1.00 89.81 110 GLY A CA 1
ATOM 890 C C . GLY A 1 110 ? -9.035 -8.276 7.589 1.00 89.81 110 GLY A C 1
ATOM 891 O O . GLY A 1 110 ? -10.187 -8.472 7.966 1.00 89.81 110 GLY A O 1
ATOM 892 N N . SER A 1 111 ? -7.990 -8.532 8.380 1.00 90.12 111 SER A N 1
ATOM 893 C CA . SER A 1 111 ? -8.127 -9.143 9.711 1.00 90.12 111 SER A CA 1
ATOM 894 C C . SER A 1 111 ? -8.934 -8.294 10.703 1.00 90.12 111 SER A C 1
ATOM 896 O O . SER A 1 111 ? -9.530 -8.836 11.634 1.00 90.12 111 SER A O 1
ATOM 898 N N . LYS A 1 112 ? -8.966 -6.969 10.505 1.00 87.12 112 LYS A N 1
ATOM 899 C CA . LYS A 1 112 ? -9.700 -6.011 11.347 1.00 87.12 112 LYS A CA 1
ATOM 900 C C . LYS A 1 112 ? -11.093 -5.672 10.813 1.00 87.12 112 LYS A C 1
ATOM 902 O O . LYS A 1 112 ? -11.810 -4.911 11.453 1.00 87.12 112 LYS A O 1
ATOM 907 N N . GLY A 1 113 ? -11.477 -6.196 9.647 1.00 84.38 113 GLY A N 1
ATOM 908 C CA . GLY A 1 113 ? -12.748 -5.869 8.995 1.00 84.38 113 GLY A CA 1
ATOM 909 C C . GLY A 1 113 ? -12.841 -4.425 8.484 1.00 84.38 113 GLY A C 1
ATOM 910 O O . GLY A 1 113 ? -13.937 -3.958 8.178 1.00 84.38 113 GLY A O 1
ATOM 911 N N . VAL A 1 114 ? -11.707 -3.718 8.385 1.00 82.12 114 VAL A N 1
ATOM 912 C CA . VAL A 1 114 ? -11.621 -2.357 7.823 1.00 82.12 114 VAL A CA 1
ATOM 913 C C . VAL A 1 114 ? -11.875 -2.391 6.319 1.00 82.12 114 VAL A C 1
ATOM 915 O O . VAL A 1 114 ? -12.496 -1.488 5.763 1.00 82.12 114 VAL A O 1
ATOM 918 N N . HIS A 1 115 ? -11.419 -3.460 5.673 1.00 75.31 115 HIS A N 1
ATOM 919 C CA . HIS A 1 115 ? -11.679 -3.754 4.276 1.00 75.31 115 HIS A CA 1
ATOM 920 C C . HIS A 1 115 ? -12.014 -5.238 4.145 1.00 75.31 115 HIS A C 1
ATOM 922 O O . HIS A 1 115 ? -11.226 -6.079 4.563 1.00 75.31 115 HIS A O 1
ATOM 928 N N . ASN A 1 116 ? -13.161 -5.558 3.547 1.00 64.81 116 ASN A N 1
ATOM 929 C CA . ASN A 1 116 ? -13.496 -6.934 3.192 1.00 64.81 116 ASN A CA 1
ATOM 930 C C . ASN A 1 116 ? -13.531 -7.019 1.671 1.00 64.81 116 ASN A C 1
ATOM 932 O O . ASN A 1 116 ? -14.468 -6.521 1.050 1.00 64.81 116 ASN A O 1
ATOM 936 N N . LEU A 1 117 ? -12.524 -7.661 1.086 1.00 53.78 117 LEU A N 1
ATOM 937 C CA . LEU A 1 117 ? -12.718 -8.335 -0.190 1.00 53.78 117 LEU A CA 1
ATOM 938 C C . LEU A 1 117 ? -13.409 -9.656 0.125 1.00 53.78 117 LEU A C 1
ATOM 940 O O . LEU A 1 117 ? -12.757 -10.609 0.552 1.00 53.78 117 LEU A O 1
ATOM 944 N N . GLU A 1 118 ? -14.730 -9.673 -0.016 1.00 41.69 118 GLU A N 1
ATOM 945 C CA . GLU A 1 118 ? -15.381 -10.896 -0.490 1.00 41.69 118 GLU A CA 1
ATOM 946 C C . GLU A 1 118 ? -15.006 -11.130 -1.959 1.00 41.69 118 GLU A C 1
ATOM 948 O O . GLU A 1 118 ? -14.945 -10.134 -2.723 1.00 41.69 118 GLU A O 1
#

Secondary structure (DSSP, 8-state):
----PPP---HHHHHHHHHHHHHHHHHHHHHHHHHHHHHHSS--HHHHHHHHHHHHHHHHHHTTSHHHHHH-HHHHHHHHHHHHS---S-HHHHHHHHHHHHHHHHHHHHHTTSS---

pLDDT: mean 85.62, std 15.67, range [39.81, 98.0]